Protein AF-A0A434EN86-F1 (afdb_monomer_lite)

Radius of gyration: 17.25 Å; chains: 1; bounding box: 42×20×44 Å

Structure (mmCIF, N/CA/C/O backbone):
data_AF-A0A434EN86-F1
#
_entry.id   AF-A0A434EN86-F1
#
loop_
_atom_site.group_PDB
_atom_site.id
_atom_site.type_symbol
_atom_site.label_atom_id
_atom_site.label_alt_id
_atom_site.label_comp_id
_atom_site.label_asym_id
_atom_site.label_entity_id
_atom_site.label_seq_id
_atom_site.pdbx_PDB_ins_code
_atom_site.Cartn_x
_atom_site.Cartn_y
_atom_site.Cartn_z
_atom_site.occupancy
_atom_site.B_iso_or_equiv
_atom_site.auth_seq_id
_atom_site.auth_comp_id
_atom_site.auth_asym_id
_atom_site.auth_atom_id
_atom_site.pdbx_PDB_model_num
ATOM 1 N N . MET A 1 1 ? 20.584 3.812 -16.396 1.00 64.75 1 MET A N 1
ATOM 2 C CA . MET A 1 1 ? 20.271 4.755 -15.297 1.00 64.75 1 MET A CA 1
ATOM 3 C C . MET A 1 1 ? 21.586 5.210 -14.681 1.00 64.75 1 MET A C 1
ATOM 5 O O . MET A 1 1 ? 22.406 4.347 -14.398 1.00 64.75 1 MET A O 1
ATOM 9 N N . THR A 1 2 ? 21.844 6.512 -14.535 1.00 94.00 2 THR A N 1
ATOM 10 C CA . THR A 1 2 ? 23.059 7.004 -13.849 1.00 94.00 2 THR A CA 1
ATOM 11 C C . THR A 1 2 ? 22.865 6.953 -12.328 1.00 94.00 2 THR A C 1
ATOM 13 O O . THR A 1 2 ? 21.730 7.007 -11.853 1.00 94.00 2 THR A O 1
ATOM 16 N N . LEU A 1 3 ? 23.953 6.854 -11.551 1.00 93.06 3 LEU A N 1
ATOM 17 C CA . LEU A 1 3 ? 23.887 6.748 -10.082 1.00 93.06 3 LEU A CA 1
ATOM 18 C C . LEU A 1 3 ? 23.117 7.917 -9.446 1.00 93.06 3 LEU A C 1
ATOM 20 O O . LEU A 1 3 ? 22.310 7.719 -8.543 1.00 93.06 3 LEU A O 1
ATOM 24 N N . THR A 1 4 ? 23.306 9.128 -9.970 1.00 95.06 4 THR A N 1
ATOM 25 C CA . THR A 1 4 ? 22.585 10.329 -9.533 1.00 95.06 4 THR A CA 1
ATOM 26 C C . THR A 1 4 ? 21.076 10.205 -9.743 1.00 95.06 4 THR A C 1
ATOM 28 O O . THR A 1 4 ? 20.308 10.530 -8.842 1.00 95.06 4 THR A O 1
ATOM 31 N N . VAL A 1 5 ? 20.640 9.700 -10.904 1.00 94.81 5 VAL A N 1
ATOM 32 C CA . VAL A 1 5 ? 19.212 9.506 -11.210 1.00 94.81 5 VAL A CA 1
ATOM 33 C C . VAL A 1 5 ? 18.606 8.430 -10.313 1.00 94.81 5 VAL A C 1
ATOM 35 O O . VAL A 1 5 ? 17.484 8.592 -9.845 1.00 94.81 5 VAL A O 1
ATOM 38 N N . PHE A 1 6 ? 19.352 7.363 -10.019 1.00 93.94 6 PHE A N 1
ATOM 39 C CA . PHE A 1 6 ? 18.909 6.325 -9.090 1.00 93.94 6 PHE A CA 1
ATOM 40 C C . PHE A 1 6 ? 18.686 6.879 -7.675 1.00 93.94 6 PHE A C 1
ATOM 42 O O . PHE A 1 6 ? 17.614 6.688 -7.106 1.00 93.94 6 PHE A O 1
ATOM 49 N N . LEU A 1 7 ? 19.650 7.628 -7.131 1.00 95.62 7 LEU A N 1
ATOM 50 C CA . LEU A 1 7 ? 19.518 8.236 -5.802 1.00 95.62 7 LEU A CA 1
ATOM 51 C C . LEU A 1 7 ? 18.372 9.255 -5.740 1.00 95.62 7 LEU A C 1
ATOM 53 O O . LEU A 1 7 ? 17.609 9.259 -4.774 1.00 95.62 7 LEU A O 1
ATOM 57 N N . ALA A 1 8 ? 18.210 10.075 -6.782 1.00 94.81 8 ALA A N 1
ATOM 58 C CA . ALA A 1 8 ? 17.092 11.009 -6.885 1.00 94.81 8 ALA A CA 1
ATOM 59 C C . ALA A 1 8 ? 15.738 10.280 -6.916 1.00 94.81 8 ALA A C 1
ATOM 61 O O . ALA A 1 8 ? 14.800 10.693 -6.237 1.00 94.81 8 ALA A O 1
ATOM 62 N N . TYR A 1 9 ? 15.647 9.168 -7.650 1.00 94.69 9 TYR A N 1
ATOM 63 C CA . TYR A 1 9 ? 14.445 8.337 -7.714 1.00 94.69 9 TYR A CA 1
ATOM 64 C C . TYR A 1 9 ? 14.110 7.696 -6.363 1.00 94.69 9 TYR A C 1
ATOM 66 O O . TYR A 1 9 ? 12.966 7.775 -5.913 1.00 94.69 9 TYR A O 1
ATOM 74 N N . CYS A 1 10 ? 15.103 7.128 -5.674 1.00 93.56 10 CYS A N 1
ATOM 75 C CA . CYS A 1 10 ? 14.916 6.574 -4.333 1.00 93.56 10 CYS A CA 1
ATOM 76 C C . CYS A 1 10 ? 14.417 7.637 -3.346 1.00 93.56 10 CYS A C 1
ATOM 78 O O . CYS A 1 10 ? 13.460 7.389 -2.609 1.00 93.56 10 CYS A O 1
ATOM 80 N N . ALA A 1 11 ? 15.023 8.828 -3.352 1.00 94.25 11 ALA A N 1
ATOM 81 C CA . ALA A 1 11 ? 14.581 9.938 -2.513 1.00 94.25 11 ALA A CA 1
ATOM 82 C C . ALA A 1 11 ? 13.132 10.339 -2.831 1.00 94.25 11 ALA A C 1
ATOM 84 O O . ALA A 1 11 ? 12.309 10.435 -1.921 1.00 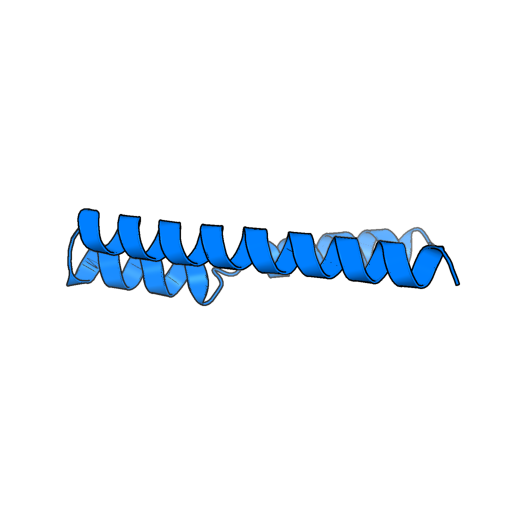94.25 11 ALA A O 1
ATOM 85 N N . ALA A 1 12 ? 12.794 10.495 -4.114 1.00 93.56 12 ALA A N 1
ATOM 86 C CA . ALA A 1 12 ? 11.446 10.851 -4.549 1.00 93.56 12 ALA A CA 1
ATOM 87 C C . ALA A 1 12 ? 10.393 9.829 -4.090 1.00 93.56 12 ALA A C 1
ATOM 89 O O . ALA A 1 12 ? 9.373 10.224 -3.526 1.00 93.56 12 ALA A O 1
ATOM 90 N N . ILE A 1 13 ? 10.652 8.525 -4.254 1.00 91.12 13 ILE A N 1
ATOM 91 C CA . ILE A 1 13 ? 9.733 7.478 -3.776 1.00 91.12 13 ILE A CA 1
ATOM 92 C C . ILE A 1 13 ? 9.624 7.489 -2.257 1.00 91.12 13 ILE A C 1
ATOM 94 O O . ILE A 1 13 ? 8.533 7.306 -1.733 1.00 91.12 13 ILE A O 1
ATOM 98 N N . THR A 1 14 ? 10.725 7.721 -1.544 1.00 90.62 14 THR A N 1
ATOM 99 C CA . THR A 1 14 ? 10.710 7.749 -0.076 1.00 90.62 14 THR A CA 1
ATOM 100 C C . THR A 1 14 ? 9.784 8.851 0.429 1.00 90.62 14 THR A C 1
ATOM 102 O O . THR A 1 14 ? 8.933 8.602 1.281 1.00 90.62 14 THR A O 1
ATOM 105 N N . PHE A 1 15 ? 9.884 10.053 -0.143 1.00 91.62 15 PHE A N 1
ATOM 106 C CA . PHE A 1 15 ? 8.981 11.152 0.195 1.00 91.62 15 PHE A CA 1
ATOM 107 C C . PHE A 1 15 ? 7.539 10.881 -0.241 1.00 91.62 15 PHE A C 1
ATOM 109 O O . PHE A 1 15 ? 6.619 11.174 0.517 1.00 91.62 15 PHE A O 1
ATOM 116 N N . ALA A 1 16 ? 7.335 10.287 -1.419 1.00 87.19 16 ALA A N 1
ATOM 117 C CA . ALA A 1 16 ? 6.002 9.928 -1.900 1.00 87.19 16 ALA A CA 1
ATOM 118 C C . ALA A 1 16 ? 5.332 8.835 -1.048 1.00 87.19 16 ALA A C 1
ATOM 120 O O . ALA A 1 16 ? 4.120 8.854 -0.874 1.00 87.19 16 ALA A O 1
ATOM 121 N N . ALA A 1 17 ? 6.105 7.896 -0.501 1.00 83.88 17 ALA A N 1
ATOM 122 C CA . ALA A 1 17 ? 5.604 6.834 0.368 1.00 83.88 17 ALA A CA 1
ATOM 123 C C . ALA A 1 17 ? 5.363 7.316 1.807 1.00 83.88 17 ALA A C 1
ATOM 125 O O . ALA A 1 17 ? 4.510 6.770 2.505 1.00 83.88 17 ALA A O 1
ATOM 126 N N . ALA A 1 18 ? 6.106 8.330 2.262 1.00 87.19 18 ALA A N 1
ATOM 127 C CA . ALA A 1 18 ? 5.937 8.908 3.592 1.00 87.19 18 ALA A CA 1
ATOM 128 C C . ALA A 1 18 ? 4.630 9.706 3.733 1.00 87.19 18 ALA A C 1
ATOM 130 O O . ALA A 1 18 ? 4.135 9.872 4.849 1.00 87.19 18 ALA A O 1
ATOM 131 N N . THR A 1 19 ? 4.065 10.209 2.632 1.00 87.38 19 THR A N 1
ATOM 132 C CA . THR A 1 19 ? 2.806 10.953 2.661 1.00 87.38 19 THR A CA 1
ATOM 133 C C . THR A 1 19 ? 1.614 9.991 2.599 1.00 87.38 19 THR A C 1
ATOM 135 O O . THR A 1 19 ? 1.474 9.222 1.646 1.00 87.38 19 THR A O 1
ATOM 138 N N . PRO A 1 20 ? 0.707 10.010 3.596 1.00 83.81 20 PRO A N 1
ATOM 139 C CA . PRO A 1 20 ? -0.514 9.223 3.521 1.00 83.81 20 PRO A CA 1
ATOM 140 C C . PRO A 1 20 ? -1.339 9.664 2.308 1.00 83.81 20 PRO A C 1
ATOM 142 O O . PRO A 1 20 ? -1.677 10.839 2.164 1.00 83.81 20 PRO A O 1
ATOM 145 N N . GLY A 1 21 ? -1.665 8.726 1.422 1.00 86.69 21 GLY A N 1
ATOM 146 C CA . GLY A 1 21 ? -2.474 9.016 0.241 1.00 86.69 21 GLY A CA 1
ATOM 147 C C . GLY A 1 21 ? -3.967 9.216 0.562 1.00 86.69 21 GLY A C 1
ATOM 148 O O . GLY A 1 21 ? -4.429 8.863 1.653 1.00 86.69 21 GLY A O 1
ATOM 149 N N . PRO A 1 22 ? -4.773 9.695 -0.406 1.00 88.19 22 PRO A N 1
ATOM 150 C CA . PRO A 1 22 ? -6.223 9.875 -0.244 1.00 88.19 22 PRO A CA 1
ATOM 151 C C . PRO A 1 22 ? -6.959 8.592 0.189 1.00 88.19 22 PRO A C 1
ATOM 153 O O . PRO A 1 22 ? -7.895 8.630 0.990 1.00 88.19 22 PRO A O 1
ATOM 156 N N . ALA A 1 23 ? -6.501 7.435 -0.296 1.00 89.25 23 ALA A N 1
ATOM 157 C CA . ALA A 1 23 ? -7.005 6.119 0.091 1.00 89.25 23 ALA A CA 1
ATOM 158 C C . ALA A 1 23 ? -6.778 5.813 1.585 1.00 89.25 23 ALA A C 1
ATOM 160 O O . ALA A 1 23 ? -7.675 5.347 2.282 1.00 89.25 23 ALA A O 1
ATOM 161 N N . VAL A 1 24 ? -5.599 6.142 2.115 1.00 91.31 24 VAL A N 1
ATOM 162 C CA . VAL A 1 24 ? -5.288 5.949 3.538 1.00 91.31 24 VAL A CA 1
ATOM 163 C C . VAL A 1 24 ? -6.138 6.889 4.397 1.00 91.31 24 VAL A C 1
ATOM 165 O O . VAL A 1 24 ? -6.733 6.460 5.386 1.00 91.31 24 VAL A O 1
ATOM 168 N N . PHE A 1 25 ? -6.287 8.151 3.981 1.00 93.12 25 PHE A N 1
ATOM 169 C CA . PHE A 1 25 ? -7.139 9.116 4.680 1.00 93.12 25 PHE A CA 1
ATOM 170 C C . PHE A 1 25 ? -8.610 8.701 4.729 1.00 93.12 25 PHE A C 1
ATOM 172 O O . PHE A 1 25 ? -9.249 8.854 5.769 1.00 93.12 25 PHE A O 1
ATOM 179 N N . THR A 1 26 ? -9.158 8.155 3.642 1.00 93.12 26 THR A N 1
ATOM 180 C CA . THR A 1 26 ? -10.556 7.694 3.623 1.00 93.12 26 THR A CA 1
ATOM 181 C C . THR A 1 26 ? -10.790 6.528 4.580 1.00 93.12 26 THR A C 1
ATOM 183 O O . THR A 1 26 ? -11.811 6.516 5.271 1.00 93.12 26 THR A O 1
ATOM 186 N N . VAL A 1 27 ? -9.850 5.587 4.698 1.00 94.19 27 VAL A N 1
ATOM 187 C CA . VAL A 1 27 ? -9.937 4.502 5.690 1.00 94.19 27 VAL A CA 1
ATOM 188 C C . VAL A 1 27 ? -9.870 5.059 7.112 1.00 94.19 27 VAL A C 1
ATOM 190 O O . VAL A 1 27 ? -10.727 4.723 7.930 1.00 94.19 27 VAL A O 1
ATOM 193 N N . ILE A 1 28 ? -8.921 5.956 7.399 1.00 94.25 28 ILE A N 1
ATOM 194 C CA . ILE A 1 28 ? -8.778 6.578 8.726 1.00 94.25 28 ILE A CA 1
ATOM 195 C C . ILE A 1 28 ? -10.044 7.358 9.102 1.00 94.25 28 ILE A C 1
ATOM 197 O O . ILE A 1 28 ? -10.594 7.142 10.180 1.00 94.25 28 ILE A O 1
ATOM 201 N N . ALA A 1 29 ? -10.553 8.212 8.210 1.00 93.81 29 ALA A N 1
ATOM 202 C CA . ALA A 1 29 ? -11.764 8.994 8.452 1.00 93.81 29 ALA A CA 1
ATOM 203 C C . ALA A 1 29 ? -12.980 8.095 8.721 1.00 93.81 29 ALA A C 1
ATOM 205 O O . ALA A 1 29 ? -13.733 8.330 9.666 1.00 93.81 29 ALA A O 1
ATOM 206 N N . ASN A 1 30 ? -13.153 7.016 7.948 1.00 93.56 30 ASN A N 1
ATOM 207 C CA . ASN A 1 30 ? -14.222 6.052 8.209 1.00 93.56 30 ASN A CA 1
ATOM 208 C C . ASN A 1 30 ? -14.013 5.297 9.532 1.00 93.56 30 ASN A C 1
ATOM 210 O O . ASN A 1 30 ? -14.985 5.042 10.240 1.00 93.56 30 ASN A O 1
ATOM 214 N N . GLY A 1 31 ? -12.774 4.984 9.907 1.00 93.81 31 GLY A N 1
ATOM 215 C CA . GLY A 1 31 ? -12.465 4.335 11.181 1.00 93.81 31 GLY A CA 1
ATOM 216 C C . GLY A 1 31 ? -12.822 5.219 12.371 1.00 93.81 31 GLY A C 1
ATOM 217 O O . GLY A 1 31 ? -13.530 4.774 13.273 1.00 93.81 31 GLY A O 1
ATOM 218 N N . VAL A 1 32 ? -12.406 6.487 12.323 1.00 94.81 32 VAL A N 1
ATOM 219 C CA . VAL A 1 32 ? -12.635 7.476 13.386 1.00 94.81 32 VAL A CA 1
ATOM 220 C C . VAL A 1 32 ? -14.110 7.871 13.484 1.00 94.81 32 VAL A C 1
ATOM 222 O O . VAL A 1 32 ? -14.667 7.885 14.577 1.00 94.81 32 VAL A O 1
ATOM 225 N N . SER A 1 33 ? -14.773 8.179 12.366 1.00 94.50 33 SER A N 1
ATOM 226 C CA . SER A 1 33 ? -16.148 8.702 12.394 1.00 94.50 33 SER A CA 1
ATOM 227 C C . SER A 1 33 ? -17.221 7.621 12.490 1.00 94.50 33 SER A C 1
ATOM 229 O O . SER A 1 33 ? -18.346 7.895 12.903 1.00 94.50 33 SER A O 1
ATOM 231 N N . ARG A 1 34 ? -16.930 6.413 12.003 1.00 91.75 34 ARG A N 1
ATOM 232 C CA . ARG A 1 34 ? -17.956 5.415 11.691 1.00 91.75 34 ARG A CA 1
ATOM 233 C C . ARG A 1 34 ? -17.638 4.006 12.214 1.00 91.75 34 ARG A C 1
ATOM 235 O O . ARG A 1 34 ? -18.511 3.143 12.110 1.00 91.75 34 ARG A O 1
ATOM 242 N N . GLY A 1 35 ? -16.460 3.790 12.802 1.00 92.94 35 GLY A N 1
ATOM 243 C CA . GLY A 1 35 ? -16.040 2.538 13.434 1.00 92.94 35 GLY A CA 1
ATOM 244 C C . GLY A 1 35 ? -15.313 1.562 12.500 1.00 92.94 35 GLY A C 1
ATOM 245 O O . GLY A 1 35 ? -15.280 1.723 11.278 1.00 92.94 35 GLY A O 1
ATOM 246 N N . PHE A 1 36 ? -14.747 0.506 13.095 1.00 90.75 36 PHE A N 1
ATOM 247 C CA . PHE A 1 36 ? -13.848 -0.445 12.428 1.00 90.75 36 PHE A CA 1
ATOM 248 C C . PHE A 1 36 ? -14.448 -1.102 11.180 1.00 90.75 36 PHE A C 1
ATOM 250 O O . PHE A 1 36 ? -13.805 -1.128 10.138 1.00 90.75 36 PHE A O 1
ATOM 257 N N . VAL A 1 37 ? -15.691 -1.589 11.250 1.0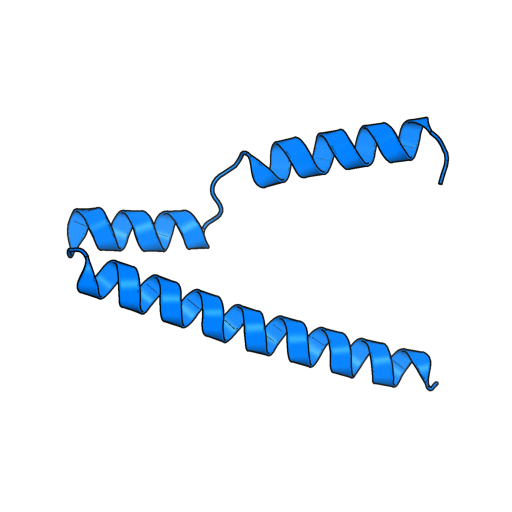0 93.94 37 VAL A N 1
ATOM 258 C CA . VAL A 1 37 ? -16.310 -2.340 10.142 1.00 93.94 37 VAL A CA 1
ATOM 259 C C . VAL A 1 37 ? -16.397 -1.495 8.869 1.00 93.94 37 VAL A C 1
ATOM 261 O O . VAL A 1 37 ? -16.105 -1.979 7.779 1.00 93.94 37 VAL A O 1
ATOM 264 N N . ARG A 1 38 ? -16.750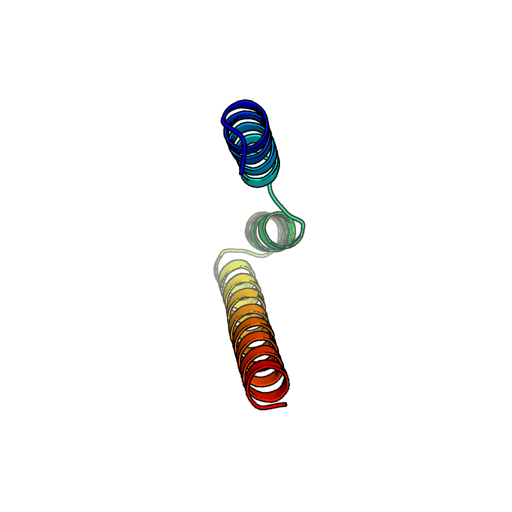 -0.211 8.988 1.00 91.19 38 ARG A N 1
ATOM 265 C CA . ARG A 1 38 ? -16.864 0.686 7.828 1.00 91.19 38 ARG A CA 1
ATOM 266 C C . ARG A 1 38 ? -15.493 1.098 7.283 1.00 91.19 38 ARG A C 1
ATOM 268 O O . ARG A 1 38 ? -15.350 1.200 6.070 1.00 91.19 38 ARG A O 1
ATOM 275 N N . ALA A 1 39 ? -14.487 1.262 8.144 1.00 93.44 39 ALA A N 1
ATOM 276 C CA . ALA A 1 39 ? -13.090 1.404 7.719 1.00 93.44 39 ALA A CA 1
ATOM 277 C C . ALA A 1 39 ? -12.588 0.166 6.964 1.00 93.44 39 ALA A C 1
ATOM 279 O O . ALA A 1 39 ? -11.978 0.296 5.905 1.00 93.44 39 ALA A O 1
ATOM 280 N N . PHE A 1 40 ? -12.878 -1.028 7.481 1.00 93.44 40 PHE A N 1
ATOM 281 C CA . PHE A 1 40 ? -12.465 -2.292 6.882 1.00 93.44 40 PHE A CA 1
ATOM 282 C C . PHE A 1 40 ? -13.092 -2.497 5.501 1.00 93.44 40 PHE A C 1
ATOM 284 O O . PHE A 1 40 ? -12.380 -2.796 4.547 1.00 93.44 40 PHE A O 1
ATOM 291 N N . LEU A 1 41 ? -14.399 -2.250 5.364 1.00 95.56 41 LEU A N 1
ATOM 292 C CA . LEU A 1 41 ? -15.085 -2.308 4.069 1.00 95.56 41 LEU A CA 1
ATOM 293 C C . LEU A 1 41 ? -14.540 -1.275 3.072 1.00 95.56 41 LEU A C 1
ATOM 295 O O . LEU A 1 41 ? -14.380 -1.597 1.897 1.00 95.56 41 LEU A O 1
ATOM 299 N N . ALA A 1 42 ? -14.216 -0.059 3.528 1.00 95.12 42 ALA A N 1
ATOM 300 C CA . ALA A 1 42 ? -13.578 0.950 2.682 1.00 95.12 42 ALA A CA 1
ATOM 301 C C . ALA A 1 42 ? -12.196 0.483 2.193 1.00 95.12 42 ALA A C 1
ATOM 303 O O . ALA A 1 42 ? -11.911 0.562 1.001 1.00 95.12 42 ALA A O 1
ATOM 304 N N . GLY A 1 43 ? -11.371 -0.069 3.088 1.00 93.94 43 GLY A N 1
ATOM 305 C CA . GLY A 1 43 ? -10.066 -0.634 2.738 1.00 93.94 43 GLY A CA 1
ATOM 306 C C . GLY A 1 43 ? -10.166 -1.799 1.749 1.00 93.94 43 GLY A C 1
ATOM 307 O O . GLY A 1 43 ? -9.412 -1.847 0.782 1.00 93.94 43 GLY A O 1
ATOM 308 N N . LEU A 1 44 ? -11.142 -2.693 1.938 1.00 96.19 44 LEU A N 1
ATOM 309 C CA . LEU A 1 44 ? -11.431 -3.801 1.020 1.00 96.19 44 LEU A CA 1
ATOM 310 C C . LEU A 1 44 ? -11.809 -3.309 -0.378 1.00 96.19 44 LEU A C 1
ATOM 312 O O . LEU A 1 44 ? -11.297 -3.828 -1.367 1.00 96.19 44 LEU A O 1
ATOM 316 N N . GLY A 1 45 ? -12.674 -2.295 -0.463 1.00 95.75 45 GLY A N 1
ATOM 317 C CA . GLY A 1 45 ? -13.064 -1.695 -1.739 1.00 95.75 45 GLY A CA 1
ATOM 318 C C . GLY A 1 45 ? -11.883 -1.059 -2.472 1.00 95.75 45 GLY A C 1
ATOM 319 O O . GLY A 1 45 ? -11.730 -1.257 -3.676 1.00 95.75 45 GLY A O 1
ATOM 320 N N . ILE A 1 46 ? -11.014 -0.355 -1.741 1.00 95.88 46 ILE A N 1
ATOM 321 C CA . ILE A 1 46 ? -9.783 0.232 -2.290 1.00 95.88 46 ILE A CA 1
ATOM 322 C C . ILE A 1 46 ? -8.860 -0.867 -2.829 1.00 95.88 46 ILE A C 1
ATOM 324 O O . ILE A 1 46 ? -8.438 -0.792 -3.980 1.00 95.88 46 ILE A O 1
ATOM 328 N N . ALA A 1 47 ? -8.589 -1.907 -2.035 1.00 94.94 47 ALA A N 1
ATOM 329 C CA . ALA A 1 47 ? -7.706 -3.003 -2.433 1.00 94.94 47 ALA A CA 1
ATOM 330 C C . ALA A 1 47 ? -8.240 -3.772 -3.653 1.00 94.94 47 ALA A C 1
ATOM 332 O O . ALA A 1 47 ? -7.478 -4.117 -4.554 1.00 94.94 47 ALA A O 1
ATOM 333 N N . ALA A 1 48 ? -9.554 -4.009 -3.712 1.00 96.88 48 ALA A N 1
ATOM 334 C CA . ALA A 1 48 ? -10.190 -4.646 -4.860 1.00 96.88 48 ALA A CA 1
ATOM 335 C C . ALA A 1 48 ? -10.059 -3.790 -6.131 1.00 96.88 48 ALA A C 1
ATOM 337 O O . ALA A 1 48 ? -9.735 -4.318 -7.195 1.00 96.88 48 ALA A O 1
ATOM 338 N N . GLY A 1 49 ? -10.266 -2.474 -6.021 1.00 95.38 49 GLY A N 1
ATOM 339 C CA . GLY A 1 49 ? -10.073 -1.546 -7.136 1.00 95.38 49 GLY A CA 1
ATOM 340 C C . GLY A 1 49 ? -8.633 -1.539 -7.649 1.00 95.38 49 GLY A C 1
ATOM 341 O O . GLY A 1 49 ? -8.417 -1.591 -8.859 1.00 95.38 49 GLY A O 1
ATOM 342 N N . ASP A 1 50 ? -7.658 -1.547 -6.740 1.00 95.38 50 ASP A N 1
ATOM 343 C CA . ASP A 1 50 ? -6.235 -1.560 -7.088 1.00 95.38 50 ASP A CA 1
ATOM 344 C C . ASP A 1 50 ? -5.835 -2.874 -7.779 1.00 95.38 50 ASP A C 1
ATOM 346 O O . ASP A 1 50 ? -5.179 -2.868 -8.819 1.00 95.38 50 ASP A O 1
ATOM 350 N N . ALA A 1 51 ? -6.338 -4.015 -7.293 1.00 96.06 51 ALA A N 1
ATOM 351 C CA . ALA A 1 51 ? -6.126 -5.309 -7.940 1.00 96.06 51 ALA A CA 1
ATOM 352 C C . ALA A 1 51 ? -6.659 -5.334 -9.383 1.00 96.06 51 ALA A C 1
ATOM 354 O O . ALA A 1 51 ? -5.981 -5.832 -10.287 1.00 96.06 51 ALA A O 1
ATOM 355 N N . VAL A 1 52 ? -7.848 -4.770 -9.623 1.00 97.62 52 VAL A N 1
ATOM 356 C CA . VAL A 1 52 ? -8.426 -4.666 -10.973 1.00 97.62 52 VAL A CA 1
ATOM 357 C C . VAL A 1 52 ? -7.584 -3.745 -11.854 1.00 97.62 52 VAL A C 1
ATOM 359 O O . VAL A 1 52 ? -7.248 -4.121 -12.979 1.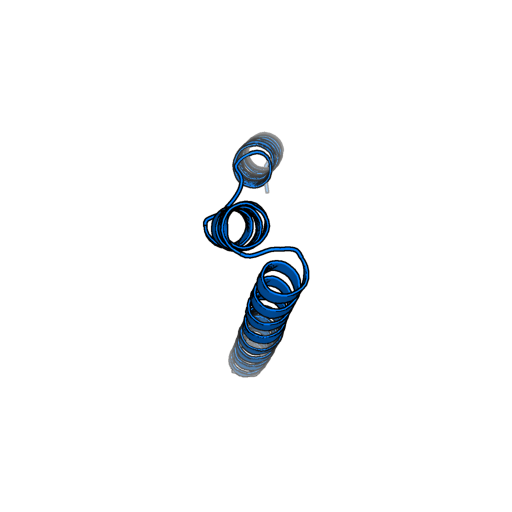00 97.62 52 VAL A O 1
ATOM 362 N N . LEU A 1 53 ? -7.213 -2.566 -11.348 1.00 96.62 53 LEU A N 1
ATOM 363 C CA . LEU A 1 53 ? -6.418 -1.583 -12.082 1.00 96.62 53 LEU A CA 1
ATOM 364 C C . LEU A 1 53 ? -5.057 -2.154 -12.484 1.00 96.62 53 LEU A C 1
ATOM 366 O O . LEU A 1 53 ? -4.691 -2.083 -13.656 1.00 96.62 53 LEU A O 1
ATOM 370 N N . VAL A 1 54 ? -4.333 -2.763 -11.542 1.00 96.44 54 VAL A N 1
ATOM 371 C CA . VAL A 1 54 ? -3.023 -3.379 -11.792 1.00 96.44 54 VAL A CA 1
ATOM 372 C C . VAL A 1 54 ? -3.149 -4.526 -12.790 1.00 96.44 54 VAL A C 1
ATOM 374 O O . VAL A 1 54 ? -2.347 -4.616 -13.717 1.00 96.44 54 VAL A O 1
ATOM 377 N N . THR A 1 55 ? -4.177 -5.368 -12.664 1.00 96.88 55 THR A N 1
ATOM 378 C CA . THR A 1 55 ? -4.410 -6.468 -13.613 1.00 96.88 55 THR A CA 1
ATOM 379 C C . THR A 1 55 ? -4.638 -5.939 -15.029 1.00 96.88 55 THR A C 1
ATOM 381 O O . THR A 1 55 ? -3.998 -6.408 -15.970 1.00 96.88 55 THR A O 1
ATOM 384 N N . LEU A 1 56 ? -5.499 -4.931 -15.195 1.00 96.94 56 LEU A N 1
ATOM 385 C CA . LEU A 1 56 ? -5.750 -4.303 -16.496 1.00 96.94 56 LEU A CA 1
ATOM 386 C C . LEU A 1 56 ? -4.502 -3.618 -17.063 1.00 96.94 56 LEU A C 1
ATOM 388 O O . LEU A 1 56 ? -4.228 -3.749 -18.255 1.00 96.94 56 LEU A O 1
ATOM 392 N N . ALA A 1 57 ? -3.730 -2.927 -16.223 1.00 96.94 57 ALA A N 1
ATOM 393 C CA . ALA A 1 57 ? -2.483 -2.290 -16.633 1.00 96.94 57 ALA A CA 1
ATOM 394 C C . ALA A 1 57 ? -1.461 -3.321 -17.135 1.00 96.94 57 ALA A C 1
ATOM 396 O O . ALA A 1 57 ? -0.853 -3.123 -18.187 1.00 96.94 57 ALA A O 1
ATOM 397 N N . LEU A 1 58 ? -1.313 -4.447 -16.429 1.00 96.56 58 LEU A N 1
ATOM 398 C CA . LEU A 1 58 ? -0.435 -5.541 -16.845 1.00 96.56 58 LEU A CA 1
ATOM 399 C C . LEU A 1 58 ? -0.916 -6.197 -18.143 1.00 96.56 58 LEU A C 1
ATOM 401 O O . LEU A 1 58 ? -0.102 -6.432 -19.031 1.00 96.56 58 LEU A O 1
ATOM 405 N N . LEU A 1 59 ? -2.220 -6.444 -18.296 1.00 95.94 59 LEU A N 1
ATOM 406 C CA . LEU A 1 59 ? -2.784 -6.975 -19.543 1.00 95.94 59 LEU A CA 1
ATOM 407 C C . LEU A 1 59 ? -2.547 -6.026 -20.727 1.00 95.94 59 LEU A C 1
ATOM 409 O O . LEU A 1 59 ? -2.168 -6.478 -21.806 1.00 95.94 59 LEU A O 1
ATOM 413 N N . GLY A 1 60 ? -2.715 -4.716 -20.525 1.00 95.38 60 GLY A N 1
ATOM 414 C CA . GLY A 1 60 ? -2.416 -3.704 -21.540 1.00 95.38 60 GLY A CA 1
ATOM 415 C C . GLY A 1 60 ? -0.930 -3.653 -21.901 1.00 95.38 60 GLY A C 1
ATOM 416 O O . GLY A 1 60 ? -0.585 -3.579 -23.079 1.00 95.38 60 GLY A O 1
ATOM 417 N N . LEU A 1 61 ? -0.045 -3.761 -20.905 1.00 95.94 61 LEU A N 1
ATOM 418 C CA . LEU A 1 61 ? 1.399 -3.829 -21.131 1.00 95.94 61 LEU A CA 1
ATOM 419 C C . LEU A 1 61 ? 1.789 -5.086 -21.917 1.00 95.94 61 LEU A C 1
ATOM 421 O O . LEU A 1 61 ? 2.610 -4.999 -22.825 1.00 95.94 61 LEU A O 1
ATOM 425 N N . VAL A 1 62 ? 1.179 -6.234 -21.610 1.00 95.44 62 VAL A N 1
ATOM 426 C CA . VAL A 1 62 ? 1.370 -7.472 -22.379 1.00 95.44 62 VAL A CA 1
ATOM 427 C C . VAL A 1 62 ? 0.903 -7.284 -23.820 1.00 95.44 62 VAL A C 1
ATOM 429 O O . VAL A 1 62 ? 1.642 -7.638 -24.730 1.00 95.44 62 VAL A O 1
ATOM 432 N N . ALA A 1 63 ? -0.269 -6.686 -24.047 1.00 94.69 63 ALA A N 1
ATOM 433 C CA . ALA A 1 63 ? -0.765 -6.428 -25.398 1.00 94.69 63 ALA A CA 1
ATOM 434 C C . ALA A 1 63 ? 0.197 -5.546 -26.215 1.00 94.69 63 ALA A C 1
ATOM 436 O O . ALA A 1 63 ? 0.488 -5.875 -27.360 1.00 94.69 63 ALA A O 1
ATOM 437 N N . LEU A 1 64 ? 0.739 -4.481 -25.612 1.00 94.69 64 LEU A N 1
ATOM 438 C CA . LEU A 1 64 ? 1.750 -3.612 -26.233 1.00 94.69 64 LEU A CA 1
ATOM 439 C C . LEU A 1 64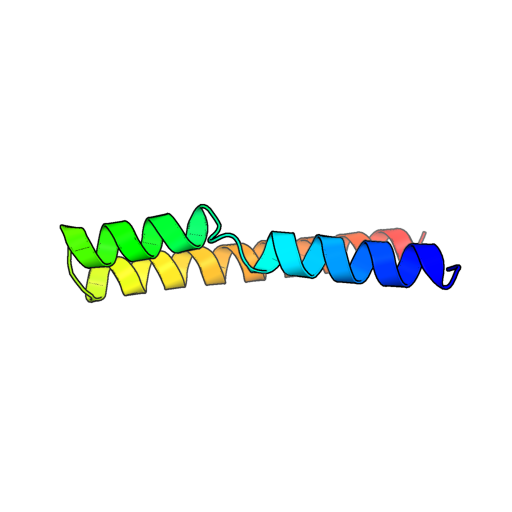 ? 3.093 -4.317 -26.457 1.00 94.69 64 LEU A C 1
ATOM 441 O O . LEU A 1 64 ? 3.785 -4.032 -27.422 1.00 94.69 64 LEU A O 1
ATOM 445 N 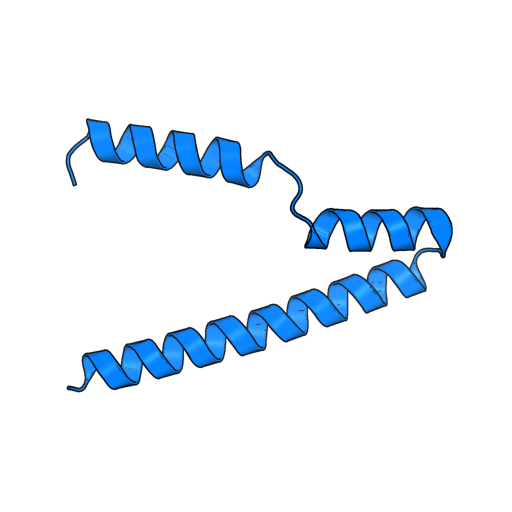N . ALA A 1 65 ? 3.493 -5.224 -25.569 1.00 93.50 65 ALA A N 1
ATOM 446 C CA . ALA A 1 65 ? 4.751 -5.953 -25.713 1.00 93.50 65 ALA A CA 1
ATOM 447 C C . ALA A 1 65 ? 4.710 -7.012 -26.831 1.00 93.50 65 ALA A C 1
ATOM 449 O O . ALA A 1 65 ? 5.760 -7.514 -27.225 1.00 93.50 65 ALA A O 1
ATOM 450 N N . GLN A 1 66 ? 3.516 -7.402 -27.289 1.00 83.75 66 GLN A N 1
ATOM 451 C CA . GLN A 1 66 ? 3.324 -8.346 -28.395 1.00 83.75 66 GLN A CA 1
ATOM 452 C C . GLN A 1 66 ? 3.141 -7.659 -29.764 1.00 83.75 66 GLN A C 1
ATOM 454 O O . GLN A 1 66 ? 3.069 -8.367 -30.769 1.00 83.75 66 GLN A O 1
ATOM 459 N N . THR A 1 67 ? 3.048 -6.324 -29.815 1.00 61.72 67 THR A N 1
ATOM 460 C CA . THR A 1 67 ? 3.062 -5.526 -31.060 1.00 61.72 67 THR A CA 1
ATOM 461 C C . THR A 1 67 ? 4.471 -5.093 -31.420 1.00 61.72 67 THR A C 1
ATOM 463 O O . THR A 1 67 ? 4.813 -5.164 -32.619 1.00 61.72 67 THR A O 1
#

Foldseek 3Di:
DDPVVVVVVVVVVVVVVPDQDPLNVVLVCCCVPPNDVRSVVSNVVVVVVVVVVVVVVVVVVVVVVVD

Secondary structure (DSSP, 8-state):
--HHHHHHHHHHHHHHHHSPPHHHHHHHHHHHHH-HHHHHHHHHHHHHHHHHHHHHHHHHHHHHHT-

pLDDT: mean 92.43, std 6.06, range [61.72, 97.62]

Sequence (67 aa):
MTLTVFLAYCAAITFAAATPGPAVFTVIANGVSRGFVRAFLAGLGIAAGDAVLVTLALLGLVALAQT